Protein AF-A0A0F9IKJ8-F1 (afdb_monomer_lite)

Organism: NCBI:txid412755

Secondary structure (DSSP, 8-state):
-----PPP--HHHHHHHHHH--TT--HHHHHHHHHHHS---HHHHHHS-HHHHHHHTTT----

Structure (mmCIF, N/CA/C/O backbone):
data_AF-A0A0F9IKJ8-F1
#
_entry.id   AF-A0A0F9IKJ8-F1
#
loop_
_atom_site.group_PDB
_atom_site.id
_atom_site.type_symbol
_atom_site.label_atom_id
_atom_site.label_alt_id
_atom_site.label_comp_id
_atom_site.label_asym_id
_atom_site.label_entity_id
_atom_site.label_seq_id
_atom_site.pdbx_PDB_ins_code
_atom_site.Cartn_x
_atom_site.Cartn_y
_atom_site.Cartn_z
_atom_site.occupancy
_atom_site.B_iso_or_equiv
_atom_site.auth_seq_id
_atom_site.auth_comp_id
_atom_site.auth_asym_id
_atom_site.auth_atom_id
_atom_site.pdbx_PDB_model_num
ATOM 1 N N . MET A 1 1 ? 22.089 -0.788 14.867 1.00 43.97 1 MET A N 1
ATOM 2 C CA . MET A 1 1 ? 21.002 -0.487 13.908 1.00 43.97 1 MET A CA 1
ATOM 3 C C . MET A 1 1 ? 19.854 -1.454 14.163 1.00 43.97 1 MET A C 1
ATOM 5 O O . MET A 1 1 ? 20.108 -2.655 14.122 1.00 43.97 1 MET A O 1
ATOM 9 N N . PRO A 1 2 ? 18.638 -0.998 14.505 1.00 45.97 2 PRO A N 1
ATOM 10 C CA . PRO A 1 2 ? 17.510 -1.909 14.667 1.00 45.97 2 PRO A CA 1
ATOM 11 C C . PRO A 1 2 ? 17.224 -2.598 13.325 1.00 45.97 2 PRO A C 1
ATOM 13 O O . PRO A 1 2 ? 17.085 -1.934 12.301 1.00 45.97 2 PRO A O 1
ATOM 16 N N . LYS A 1 3 ? 17.182 -3.936 13.322 1.00 46.94 3 LYS A N 1
ATOM 17 C CA . LYS A 1 3 ? 16.795 -4.730 12.149 1.00 46.94 3 LYS A CA 1
ATOM 18 C C . LYS A 1 3 ? 15.359 -4.347 11.788 1.00 46.94 3 LYS A C 1
ATOM 20 O O . LYS A 1 3 ? 14.455 -4.597 12.585 1.00 46.94 3 LYS A O 1
ATOM 25 N N . LEU A 1 4 ? 15.157 -3.731 10.622 1.00 56.34 4 LEU A N 1
ATOM 26 C CA . LEU A 1 4 ? 13.826 -3.482 10.072 1.00 56.34 4 LEU A CA 1
ATOM 27 C C . LEU A 1 4 ? 13.120 -4.837 9.946 1.00 56.34 4 LEU A C 1
ATOM 29 O O . LEU A 1 4 ? 1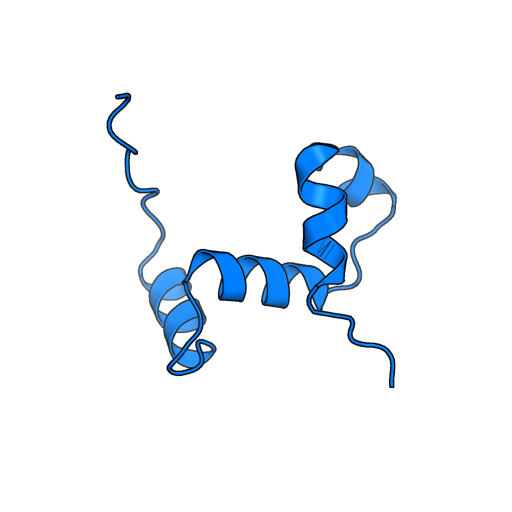3.450 -5.643 9.079 1.00 56.34 4 LEU A O 1
ATOM 33 N N . LYS A 1 5 ? 12.194 -5.130 10.863 1.00 63.56 5 LYS A N 1
ATOM 34 C CA . LYS A 1 5 ? 11.313 -6.288 10.731 1.00 63.56 5 LYS A CA 1
ATOM 35 C C . LYS A 1 5 ? 10.385 -5.985 9.560 1.00 63.56 5 LYS A C 1
ATOM 37 O O . LYS A 1 5 ? 9.589 -5.055 9.644 1.00 63.56 5 LYS A O 1
ATOM 42 N N . GLY A 1 6 ? 10.533 -6.734 8.470 1.00 71.19 6 GLY A N 1
ATOM 43 C CA . GLY A 1 6 ? 9.636 -6.631 7.325 1.00 71.19 6 GLY A CA 1
ATOM 44 C C . GLY A 1 6 ? 8.187 -6.818 7.770 1.00 71.19 6 GLY A C 1
ATOM 45 O O . GLY A 1 6 ? 7.886 -7.697 8.583 1.00 71.19 6 GLY A O 1
ATOM 46 N N . VAL A 1 7 ? 7.298 -5.971 7.263 1.00 81.62 7 VAL A N 1
ATOM 47 C CA . VAL A 1 7 ? 5.861 -6.106 7.497 1.00 81.62 7 VAL A CA 1
ATOM 48 C C . VAL A 1 7 ? 5.367 -7.261 6.635 1.00 81.62 7 VAL A C 1
ATOM 50 O O . VAL A 1 7 ? 5.534 -7.241 5.417 1.00 81.62 7 VAL A O 1
ATOM 53 N N . LYS A 1 8 ? 4.777 -8.282 7.260 1.00 86.06 8 LYS A N 1
ATOM 54 C CA . LYS A 1 8 ? 4.091 -9.344 6.520 1.00 86.06 8 LYS A CA 1
ATOM 55 C C . LYS A 1 8 ? 2.721 -8.832 6.089 1.00 86.06 8 LYS A C 1
ATOM 57 O O . LYS A 1 8 ? 1.956 -8.353 6.922 1.00 86.06 8 LYS A O 1
ATOM 62 N N . ILE A 1 9 ? 2.425 -8.959 4.803 1.00 86.56 9 ILE A N 1
ATOM 63 C CA . ILE A 1 9 ? 1.124 -8.646 4.208 1.00 86.56 9 ILE A CA 1
ATOM 64 C C . ILE A 1 9 ? 0.532 -9.906 3.576 1.00 86.56 9 ILE A C 1
ATOM 66 O O . ILE A 1 9 ? 1.245 -10.887 3.367 1.00 86.56 9 ILE A O 1
ATOM 70 N N . SER A 1 10 ? -0.770 -9.895 3.296 1.00 94.00 10 SER A N 1
ATOM 71 C CA . SER A 1 10 ? -1.410 -10.989 2.563 1.00 94.00 10 SER A CA 1
ATOM 72 C C . SER A 1 10 ? -0.937 -11.031 1.107 1.00 94.00 10 SER A C 1
ATOM 74 O O . SER A 1 10 ? -0.631 -9.992 0.522 1.00 94.00 10 SER A O 1
ATOM 76 N N . GLU A 1 11 ? -0.938 -12.225 0.509 1.00 93.69 11 GLU A N 1
ATOM 77 C CA . GLU A 1 11 ? -0.570 -12.441 -0.901 1.00 93.69 11 GLU A CA 1
ATOM 78 C C . GLU A 1 11 ? -1.409 -11.567 -1.845 1.00 93.69 11 GLU A C 1
ATOM 80 O O . GLU A 1 11 ? -0.872 -10.814 -2.648 1.00 93.69 11 GLU A O 1
ATOM 85 N N . LYS A 1 12 ? -2.727 -11.512 -1.619 1.00 94.56 12 LYS A N 1
ATOM 86 C CA . LYS A 1 12 ? -3.637 -10.647 -2.383 1.00 94.56 12 LYS A CA 1
ATOM 87 C C . LYS A 1 12 ? -3.254 -9.162 -2.337 1.00 94.56 12 LYS A C 1
ATOM 89 O O . LYS A 1 12 ? -3.414 -8.460 -3.332 1.00 94.56 12 LYS A O 1
ATOM 94 N N . LEU A 1 13 ? -2.803 -8.657 -1.184 1.00 88.81 13 LEU A N 1
ATOM 95 C CA . LEU A 1 13 ? -2.363 -7.263 -1.077 1.00 88.81 13 LEU A CA 1
ATOM 96 C C . LEU A 1 13 ? -1.014 -7.063 -1.772 1.00 88.81 13 LEU A C 1
ATOM 98 O O . LEU A 1 13 ? -0.807 -6.034 -2.405 1.00 88.81 13 LEU A O 1
ATOM 102 N N . HIS A 1 14 ? -0.117 -8.040 -1.678 1.00 90.38 14 HIS A N 1
ATOM 103 C CA . HIS A 1 14 ? 1.162 -8.010 -2.373 1.00 90.38 14 HIS A CA 1
ATOM 104 C C . HIS A 1 14 ? 0.983 -7.940 -3.897 1.00 90.38 14 HIS A C 1
ATOM 106 O O . HIS A 1 14 ? 1.528 -7.033 -4.526 1.00 90.38 14 HIS A O 1
ATOM 112 N N . ASP A 1 15 ? 0.148 -8.805 -4.473 1.00 92.62 15 ASP A N 1
ATOM 113 C CA . ASP A 1 15 ? -0.127 -8.821 -5.916 1.00 92.62 15 ASP A CA 1
ATOM 114 C C . ASP A 1 15 ? -0.782 -7.522 -6.387 1.00 92.62 15 ASP A C 1
ATOM 116 O O . ASP A 1 15 ? -0.414 -6.960 -7.416 1.00 92.62 15 ASP A O 1
ATOM 120 N N . TYR A 1 16 ? -1.705 -6.987 -5.587 1.00 91.19 16 TYR A N 1
ATOM 121 C CA . TYR A 1 16 ? -2.336 -5.698 -5.855 1.00 91.19 16 TYR A CA 1
ATOM 122 C C . TYR A 1 16 ? -1.340 -4.532 -5.877 1.00 91.19 16 TYR A C 1
ATOM 124 O O . TYR A 1 16 ? -1.487 -3.601 -6.670 1.00 91.19 16 TYR A O 1
ATOM 132 N N . LEU A 1 17 ? -0.340 -4.550 -4.990 1.00 90.50 17 LEU A N 1
ATOM 133 C CA . LEU A 1 17 ? 0.709 -3.534 -4.976 1.00 90.50 17 LEU A CA 1
ATOM 134 C C . LEU A 1 17 ? 1.653 -3.694 -6.172 1.00 90.50 17 LEU A C 1
ATOM 136 O O . LEU A 1 17 ? 2.037 -2.685 -6.757 1.00 90.50 17 LEU A O 1
ATOM 140 N N . LEU A 1 18 ? 1.991 -4.930 -6.554 1.00 89.50 18 LEU A N 1
ATOM 141 C CA . LEU A 1 18 ? 2.831 -5.222 -7.718 1.00 89.50 18 LEU A CA 1
ATOM 142 C C . LEU A 1 18 ? 2.190 -4.770 -9.032 1.00 89.50 18 LEU A C 1
ATOM 144 O O . LEU A 1 18 ? 2.852 -4.103 -9.821 1.00 89.50 18 LEU A O 1
ATOM 148 N N . ASP A 1 19 ? 0.907 -5.074 -9.235 1.00 90.44 19 ASP A N 1
ATOM 149 C CA . ASP A 1 19 ? 0.136 -4.672 -10.423 1.00 90.44 19 ASP A CA 1
ATOM 150 C C . ASP A 1 19 ? 0.163 -3.153 -10.653 1.00 90.44 19 ASP A C 1
ATOM 152 O O . ASP A 1 19 ? 0.171 -2.662 -11.780 1.00 90.44 19 ASP A O 1
ATOM 156 N N . ARG A 1 20 ? 0.232 -2.387 -9.561 1.00 86.06 20 ARG A N 1
ATOM 157 C CA . ARG A 1 20 ? 0.152 -0.924 -9.586 1.00 86.06 20 ARG A CA 1
ATOM 158 C C . ARG A 1 20 ? 1.488 -0.230 -9.426 1.00 86.06 20 ARG A C 1
ATOM 160 O O . ARG A 1 20 ? 1.514 1.001 -9.486 1.00 86.06 20 ARG A O 1
ATOM 167 N N . ALA A 1 21 ? 2.562 -0.972 -9.193 1.00 88.00 21 ALA A N 1
ATOM 168 C CA . ALA A 1 21 ? 3.899 -0.424 -9.074 1.00 88.00 21 ALA A CA 1
ATOM 169 C C . ALA A 1 21 ? 4.433 -0.017 -10.452 1.00 88.00 21 ALA A C 1
ATOM 171 O O . ALA A 1 21 ? 4.292 -0.740 -11.436 1.00 88.00 21 ALA A O 1
ATOM 172 N N . THR A 1 22 ? 5.101 1.132 -10.535 1.00 83.00 22 THR A N 1
ATOM 173 C CA . THR A 1 22 ? 5.912 1.461 -11.713 1.00 83.00 22 THR A CA 1
ATOM 174 C C . THR A 1 22 ? 7.347 0.962 -11.533 1.00 83.00 22 THR A C 1
ATOM 176 O O . THR A 1 22 ? 7.819 0.772 -10.415 1.00 83.00 22 THR A O 1
ATOM 179 N N . LYS A 1 23 ? 8.094 0.793 -12.638 1.00 77.19 23 LYS A N 1
ATOM 180 C CA . LYS A 1 23 ? 9.477 0.258 -12.643 1.00 77.19 23 LYS A CA 1
ATOM 181 C C . LYS A 1 23 ? 10.476 0.990 -11.728 1.00 77.19 23 LYS A C 1
ATOM 183 O O . LYS A 1 23 ? 11.577 0.488 -11.531 1.00 77.19 23 LYS A O 1
ATOM 188 N N . ARG A 1 24 ? 10.149 2.193 -11.245 1.00 82.75 24 ARG A N 1
ATOM 189 C CA . ARG A 1 24 ? 11.023 3.033 -10.410 1.00 82.75 24 ARG A CA 1
ATO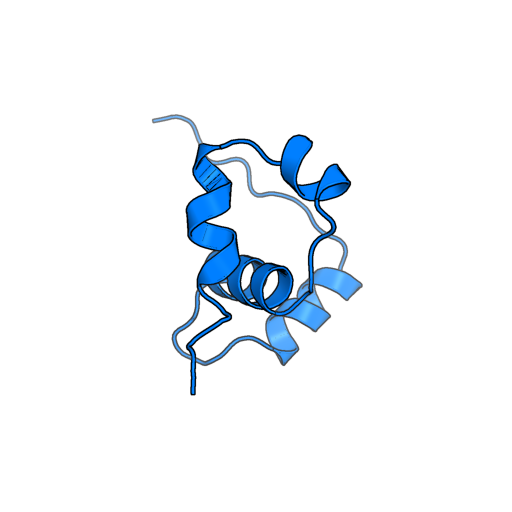M 190 C C . ARG A 1 24 ? 10.423 3.366 -9.038 1.00 82.75 24 ARG A C 1
ATOM 192 O O . ARG A 1 24 ? 11.030 4.145 -8.313 1.00 82.75 24 ARG A O 1
ATOM 199 N N . GLU A 1 25 ? 9.259 2.820 -8.688 1.00 79.25 25 GLU A N 1
ATOM 200 C CA . GLU A 1 25 ? 8.626 3.045 -7.382 1.00 79.25 25 GLU A CA 1
ATOM 201 C C . GLU A 1 25 ? 9.014 1.954 -6.379 1.00 79.25 25 GLU A C 1
ATOM 203 O O . GLU A 1 25 ? 9.047 0.768 -6.709 1.00 79.25 25 GLU A O 1
ATOM 208 N N . SER A 1 26 ? 9.260 2.349 -5.127 1.00 86.19 26 SER A N 1
ATOM 209 C CA . SER A 1 26 ? 9.319 1.397 -4.020 1.00 86.19 26 SER A CA 1
ATOM 210 C C . SER A 1 26 ? 7.906 1.003 -3.572 1.00 86.19 26 SER A C 1
ATOM 212 O O . SER A 1 26 ? 6.951 1.753 -3.768 1.00 86.19 26 SER A O 1
ATOM 214 N N . PHE A 1 27 ? 7.751 -0.146 -2.903 1.00 85.81 27 PHE A N 1
ATOM 215 C CA . PHE A 1 27 ? 6.455 -0.533 -2.325 1.00 85.81 27 PHE A CA 1
ATOM 216 C C . PHE A 1 27 ? 5.898 0.512 -1.346 1.00 85.81 27 PHE A C 1
ATOM 218 O O . PHE A 1 27 ? 4.685 0.703 -1.291 1.00 85.81 27 PHE A O 1
ATOM 225 N N . GLU A 1 28 ? 6.764 1.204 -0.595 1.00 83.88 28 GLU A N 1
ATOM 226 C CA . GLU A 1 28 ? 6.335 2.293 0.290 1.00 83.88 28 GLU A CA 1
ATOM 227 C C . GLU A 1 28 ? 5.706 3.438 -0.521 1.00 83.88 28 GLU A C 1
ATOM 229 O O . GLU A 1 28 ? 4.626 3.913 -0.164 1.00 83.88 28 GLU A O 1
ATOM 234 N N . ASP A 1 29 ? 6.324 3.834 -1.636 1.00 84.06 29 ASP A N 1
ATOM 235 C CA . ASP A 1 29 ? 5.808 4.900 -2.505 1.00 84.06 29 ASP A CA 1
ATOM 236 C C . ASP A 1 29 ? 4.459 4.523 -3.127 1.00 84.06 29 ASP A C 1
ATOM 238 O O . ASP A 1 29 ? 3.528 5.333 -3.127 1.00 84.06 29 ASP A O 1
ATOM 242 N N . VAL A 1 30 ? 4.317 3.272 -3.582 1.00 87.69 30 VAL A N 1
ATOM 243 C CA . VAL A 1 30 ? 3.055 2.756 -4.134 1.00 87.69 30 VAL A CA 1
ATOM 244 C C . VAL A 1 30 ? 1.944 2.837 -3.089 1.00 87.69 30 VAL A C 1
ATOM 246 O O . VAL A 1 30 ? 0.853 3.322 -3.390 1.00 87.69 30 VAL A O 1
ATOM 249 N N . ILE A 1 31 ? 2.211 2.414 -1.850 1.00 87.06 31 ILE A N 1
ATOM 250 C CA . ILE A 1 31 ? 1.233 2.472 -0.757 1.00 87.06 31 ILE A CA 1
ATOM 251 C C . ILE A 1 31 ? 0.804 3.920 -0.501 1.00 87.06 31 ILE A C 1
ATOM 253 O O . ILE A 1 31 ? -0.395 4.201 -0.476 1.00 87.06 31 ILE A O 1
ATOM 257 N N . TRP A 1 32 ? 1.750 4.853 -0.355 1.00 81.69 32 TRP A N 1
ATOM 258 C CA . TRP A 1 32 ? 1.416 6.259 -0.101 1.00 81.69 32 TRP A CA 1
ATOM 259 C C . TRP A 1 32 ? 0.656 6.901 -1.252 1.00 81.69 32 TRP A C 1
ATOM 261 O O . TRP A 1 32 ? -0.301 7.637 -1.008 1.00 81.69 32 TRP A O 1
ATOM 271 N N . ARG A 1 33 ? 1.011 6.587 -2.500 1.00 83.62 33 ARG A N 1
ATOM 272 C CA . ARG A 1 33 ? 0.264 7.053 -3.668 1.00 83.62 33 ARG A CA 1
ATOM 273 C C . ARG A 1 33 ? -1.166 6.526 -3.660 1.00 83.62 33 ARG A C 1
ATOM 275 O O . ARG A 1 33 ? -2.089 7.310 -3.855 1.00 83.62 33 ARG A O 1
ATOM 282 N N . LEU A 1 34 ? -1.365 5.232 -3.412 1.00 83.50 34 LEU A N 1
ATOM 283 C CA . LEU A 1 34 ? -2.696 4.619 -3.379 1.00 83.50 34 LEU A CA 1
ATOM 284 C C . LEU A 1 34 ? -3.567 5.189 -2.260 1.00 83.50 34 LEU A C 1
ATOM 286 O O . LEU A 1 34 ? -4.735 5.497 -2.490 1.00 83.50 34 LEU A O 1
ATOM 290 N N . ILE A 1 35 ? -2.993 5.368 -1.070 1.00 80.25 35 ILE A N 1
ATOM 291 C CA . ILE A 1 35 ? -3.674 6.027 0.044 1.00 80.25 35 ILE A CA 1
ATOM 292 C C . ILE A 1 35 ? -4.021 7.471 -0.342 1.00 80.25 35 ILE A C 1
ATOM 294 O O . ILE A 1 35 ? -5.144 7.910 -0.113 1.00 80.25 35 ILE A O 1
ATOM 298 N N . GLY A 1 36 ? -3.091 8.190 -0.971 1.00 72.69 36 GLY A N 1
ATOM 299 C CA . GLY A 1 36 ? -3.273 9.589 -1.341 1.00 72.69 36 GLY A CA 1
ATOM 300 C C . GLY A 1 36 ? -4.227 9.858 -2.501 1.00 72.69 36 GLY A C 1
ATOM 301 O O . GLY A 1 36 ? -4.758 10.961 -2.615 1.00 72.69 36 GLY A O 1
ATOM 302 N N . MET A 1 37 ? -4.489 8.858 -3.344 1.00 71.12 37 MET A N 1
ATOM 303 C CA . MET A 1 37 ? -5.544 8.918 -4.360 1.00 71.12 37 MET A CA 1
ATOM 304 C C . MET A 1 37 ? -6.946 8.814 -3.752 1.00 71.12 37 MET A C 1
ATOM 306 O O . MET A 1 37 ? -7.909 9.270 -4.366 1.00 71.12 37 MET A O 1
ATOM 310 N N . LYS A 1 38 ? -7.084 8.220 -2.561 1.00 72.69 38 LYS A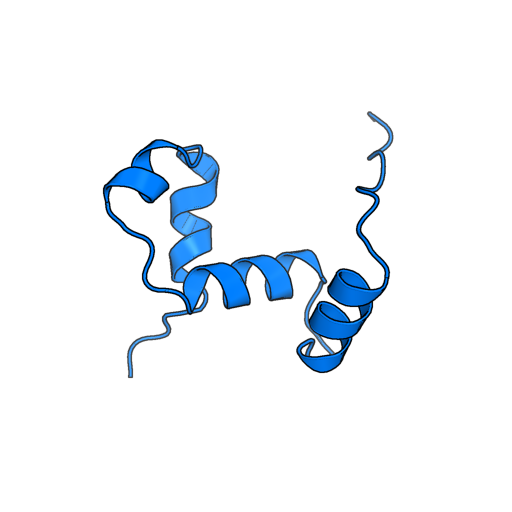 N 1
ATOM 311 C CA . LYS A 1 38 ? -8.375 8.094 -1.889 1.00 72.69 38 LYS A CA 1
ATOM 312 C C . LYS A 1 38 ? -8.713 9.402 -1.175 1.00 72.69 38 LYS A C 1
ATOM 314 O O . LYS A 1 38 ? -7.868 10.013 -0.522 1.00 72.69 38 LYS A O 1
ATOM 319 N N . GLU A 1 39 ? -9.963 9.838 -1.271 1.00 71.62 39 GLU A N 1
ATOM 320 C CA . GLU A 1 39 ? -10.453 10.900 -0.400 1.00 71.62 39 GLU A CA 1
ATOM 321 C C . GLU A 1 39 ? -10.595 10.335 1.018 1.00 71.62 39 GLU A C 1
ATOM 323 O O . GLU A 1 39 ? -11.440 9.481 1.284 1.00 71.62 39 GLU A O 1
ATOM 328 N N . ILE A 1 40 ? -9.685 10.736 1.906 1.00 73.19 40 ILE A N 1
ATOM 329 C CA . ILE A 1 40 ? -9.693 10.325 3.310 1.00 73.19 40 ILE A CA 1
ATOM 330 C C . ILE A 1 40 ? -10.617 11.278 4.063 1.00 73.19 40 ILE A C 1
ATOM 332 O O . ILE A 1 40 ? -10.479 12.500 3.951 1.00 73.19 40 ILE A O 1
ATOM 336 N N . SER A 1 41 ? -11.549 10.723 4.834 1.00 75.62 41 SER A N 1
ATOM 337 C CA . SER A 1 41 ? -12.450 11.519 5.661 1.00 75.62 41 SER A CA 1
ATOM 338 C C . SER A 1 41 ? -11.665 12.323 6.710 1.00 75.62 41 SER A C 1
ATOM 340 O O . SER A 1 41 ? -10.575 11.940 7.145 1.00 75.62 41 SER A O 1
ATOM 342 N N . LYS A 1 42 ? -12.228 13.446 7.171 1.00 76.06 42 LYS A N 1
ATOM 343 C CA . LYS A 1 42 ? -11.614 14.243 8.251 1.00 76.06 42 LYS A CA 1
ATOM 344 C C . LYS A 1 42 ? -11.476 13.456 9.559 1.00 76.06 42 LYS A C 1
ATOM 346 O O . LYS A 1 42 ? -10.641 13.815 10.384 1.00 76.06 42 LYS A O 1
ATOM 351 N N . GLU A 1 43 ? -12.287 12.421 9.764 1.00 77.62 43 GLU A N 1
ATOM 352 C CA . GLU A 1 43 ? -12.242 11.564 10.951 1.00 77.62 43 GLU A CA 1
ATOM 353 C C . GLU A 1 43 ? -11.111 10.537 10.868 1.00 77.62 43 GLU A C 1
ATOM 355 O O . GLU A 1 43 ? -10.353 10.388 11.825 1.00 77.62 43 GLU A O 1
ATOM 360 N N . ASP A 1 44 ? -10.911 9.919 9.705 1.00 73.31 44 ASP A N 1
ATOM 361 C CA . ASP A 1 44 ? -9.791 9.001 9.472 1.00 73.31 44 ASP A CA 1
ATOM 362 C C . ASP A 1 44 ? -8.444 9.736 9.507 1.00 73.31 44 ASP A C 1
ATOM 364 O O . ASP A 1 44 ? -7.464 9.222 10.045 1.00 73.31 44 ASP A O 1
ATOM 368 N N . LEU A 1 45 ? -8.394 10.985 9.024 1.00 75.00 45 LEU A N 1
ATOM 369 C CA . LEU A 1 45 ? -7.199 11.832 9.115 1.00 75.00 45 LEU A CA 1
ATOM 370 C C . LEU A 1 45 ? -6.743 12.072 10.563 1.00 75.00 45 LEU A C 1
ATOM 372 O O . LEU A 1 45 ? -5.542 12.180 10.796 1.00 75.00 45 LEU A O 1
ATOM 376 N N . LYS A 1 46 ? -7.665 12.122 11.537 1.00 76.38 46 LYS A N 1
ATOM 377 C CA . LYS A 1 46 ? -7.322 12.296 12.962 1.00 76.38 46 LYS A CA 1
ATOM 378 C C . LYS A 1 46 ? -6.620 11.073 13.555 1.00 76.38 46 LYS A C 1
ATOM 380 O O . LYS A 1 46 ? -5.902 11.214 14.540 1.00 76.38 46 LYS A O 1
ATOM 385 N N . GLN A 1 47 ? -6.823 9.890 12.974 1.00 78.25 47 GLN A N 1
ATOM 386 C CA . GLN A 1 47 ? -6.189 8.646 13.423 1.00 78.25 47 GLN A CA 1
ATOM 387 C C . GLN A 1 47 ? -4.787 8.461 12.832 1.00 78.25 47 GLN A C 1
ATOM 389 O O . GLN A 1 47 ? -3.995 7.661 13.334 1.00 78.25 47 GLN A O 1
ATOM 394 N N . ILE A 1 48 ? -4.456 9.199 11.770 1.00 75.69 48 ILE A N 1
ATOM 395 C CA . ILE A 1 48 ? -3.161 9.092 11.109 1.00 75.69 48 ILE A CA 1
ATOM 396 C C . ILE A 1 48 ? -2.132 9.938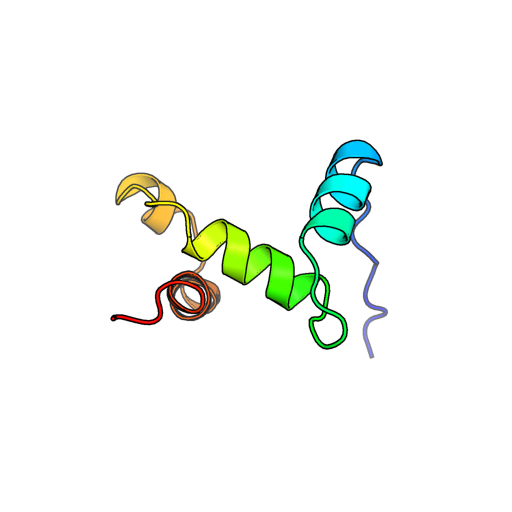 11.873 1.00 75.69 48 ILE A C 1
ATOM 398 O O . ILE A 1 48 ? -2.340 11.136 12.074 1.00 75.69 48 ILE A O 1
ATOM 402 N N . PRO A 1 49 ? -0.980 9.361 12.267 1.00 78.44 49 PRO A N 1
ATOM 403 C CA . PRO A 1 49 ? 0.073 10.125 12.919 1.00 78.44 49 PRO A CA 1
ATOM 404 C C . PRO A 1 49 ? 0.514 11.335 12.070 1.00 78.44 49 PRO A C 1
ATOM 406 O O . PRO A 1 49 ? 0.755 11.165 10.870 1.00 78.44 49 PRO A O 1
ATOM 409 N N . PRO A 1 50 ? 0.728 12.528 12.667 1.00 74.75 50 PRO A N 1
ATOM 410 C CA . PRO A 1 50 ? 1.014 13.769 11.933 1.00 74.75 50 PRO A CA 1
ATOM 411 C C . PRO A 1 50 ? 2.176 13.666 10.936 1.00 74.75 50 PRO A C 1
ATOM 413 O O . PRO A 1 50 ? 2.120 14.230 9.846 1.00 74.75 50 PRO A O 1
ATOM 416 N N . LYS A 1 51 ? 3.203 12.869 11.267 1.00 79.00 51 LYS A N 1
ATOM 417 C CA . LYS A 1 51 ? 4.371 12.600 10.407 1.00 79.00 51 LYS A CA 1
ATOM 418 C C . LYS A 1 51 ? 4.032 11.992 9.039 1.00 79.00 51 LYS A C 1
ATOM 420 O O . LYS A 1 51 ? 4.844 12.073 8.124 1.00 79.00 51 LYS A O 1
ATOM 425 N N . TYR A 1 52 ? 2.866 11.365 8.900 1.00 74.81 52 TYR A N 1
ATOM 426 C CA . TYR A 1 52 ? 2.433 10.712 7.667 1.00 74.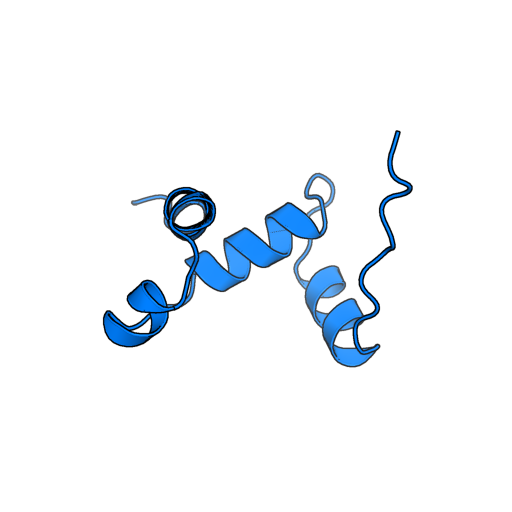81 52 TYR A CA 1
ATOM 427 C C . TYR A 1 52 ? 1.445 11.550 6.860 1.00 74.81 52 TYR A C 1
ATOM 429 O O . TYR A 1 52 ? 1.305 11.316 5.665 1.00 74.81 52 TYR A O 1
ATOM 437 N N . VAL A 1 53 ? 0.824 12.570 7.462 1.00 70.94 53 VAL A N 1
ATOM 438 C CA . VAL A 1 53 ? -0.173 13.426 6.799 1.00 70.94 53 VAL A CA 1
ATOM 439 C C . VAL A 1 53 ? 0.409 14.125 5.564 1.00 70.94 53 VAL A C 1
ATOM 441 O O . VAL A 1 53 ? -0.251 14.201 4.532 1.00 70.94 53 VAL A O 1
ATOM 444 N N . GLY A 1 54 ? 1.676 14.550 5.619 1.00 67.38 54 GLY A N 1
ATOM 445 C CA . GLY A 1 54 ? 2.375 15.123 4.461 1.00 67.38 54 GLY A CA 1
ATOM 446 C C . GLY A 1 54 ? 2.584 14.135 3.304 1.00 67.38 54 GLY A C 1
ATOM 447 O O . GLY A 1 54 ? 2.562 14.542 2.145 1.00 67.38 54 GLY A O 1
ATOM 448 N N . LYS A 1 55 ? 2.721 12.832 3.598 1.00 69.88 55 LYS A N 1
ATOM 449 C CA . LYS A 1 55 ? 2.860 11.774 2.581 1.00 69.88 55 LYS A CA 1
ATOM 450 C C . LYS A 1 55 ? 1.526 11.432 1.903 1.00 69.88 55 LYS A C 1
ATOM 452 O O . LYS A 1 55 ? 1.508 11.051 0.738 1.00 69.88 55 LYS A O 1
ATOM 457 N N . LEU A 1 56 ? 0.395 11.647 2.584 1.00 67.44 56 LEU A N 1
ATOM 458 C CA . LEU A 1 56 ? -0.946 11.365 2.050 1.00 67.44 56 LEU A CA 1
ATOM 459 C C . LEU A 1 56 ? -1.310 12.208 0.821 1.00 67.44 56 LEU A C 1
ATOM 461 O O . LEU A 1 56 ? -2.146 11.796 0.037 1.00 67.44 56 LEU A O 1
ATOM 465 N N . ASN A 1 57 ? -0.708 13.377 0.611 1.00 62.03 57 ASN A N 1
ATOM 466 C CA . ASN A 1 57 ? -1.048 14.224 -0.540 1.00 62.03 57 ASN A CA 1
ATOM 467 C C . ASN A 1 57 ? -0.122 14.013 -1.750 1.00 62.03 57 ASN A C 1
ATOM 469 O O . ASN A 1 57 ? -0.293 14.677 -2.769 1.00 62.03 57 ASN A O 1
ATOM 473 N N . GLN A 1 58 ? 0.829 13.073 -1.685 1.00 63.59 58 GLN A N 1
ATOM 474 C CA . GLN A 1 58 ? 1.811 12.854 -2.757 1.00 63.59 58 GLN A CA 1
ATOM 475 C C . GLN A 1 58 ? 1.188 12.327 -4.063 1.00 63.59 58 GLN A C 1
ATOM 477 O O . GLN A 1 58 ? 1.710 12.602 -5.141 1.00 63.59 58 GLN A O 1
ATOM 482 N N . GLY A 1 59 ? 0.055 11.617 -3.986 1.00 55.56 59 GLY A N 1
ATOM 483 C CA . GLY A 1 59 ? -0.700 11.149 -5.157 1.00 55.56 59 GLY A CA 1
ATOM 484 C C . GLY A 1 59 ? -1.601 12.212 -5.799 1.00 55.56 59 GLY A C 1
ATOM 485 O O . GLY A 1 59 ? -2.007 12.056 -6.949 1.00 55.56 59 GLY A O 1
ATOM 486 N N . LYS A 1 60 ? -1.886 13.314 -5.091 1.00 58.66 60 LYS A N 1
ATOM 487 C CA . LYS A 1 60 ? -2.704 14.433 -5.577 1.00 58.66 60 LYS A CA 1
ATOM 488 C C . LYS A 1 60 ? -1.818 15.474 -6.259 1.00 58.66 60 LYS A C 1
ATOM 490 O O . LYS A 1 60 ? -1.735 16.616 -5.815 1.00 58.66 60 LYS A O 1
ATOM 495 N N . LYS A 1 61 ? -1.125 15.102 -7.338 1.00 50.25 61 LYS A N 1
ATOM 496 C CA . LYS A 1 61 ? -0.581 16.133 -8.232 1.00 50.25 61 LYS A CA 1
ATOM 497 C C . LYS A 1 61 ? -1.753 16.800 -8.947 1.00 50.25 61 LYS A C 1
ATOM 499 O O . LYS A 1 61 ? -2.403 16.200 -9.798 1.00 50.25 61 LYS A O 1
ATOM 504 N N . ILE A 1 62 ? -2.023 18.016 -8.485 1.00 47.94 62 ILE A N 1
ATOM 505 C CA . ILE A 1 62 ? -2.971 18.996 -9.004 1.00 47.94 62 ILE A CA 1
ATOM 506 C C . ILE A 1 62 ? -2.715 19.163 -10.509 1.00 47.94 62 ILE A C 1
ATOM 508 O O . ILE A 1 62 ? -1.563 19.304 -10.925 1.00 47.94 62 ILE A O 1
ATOM 512 N N . LYS A 1 63 ? -3.790 19.063 -11.292 1.00 38.44 63 LYS A N 1
ATOM 513 C CA . LYS A 1 63 ? -3.822 19.330 -12.731 1.00 38.44 63 LYS A CA 1
ATOM 514 C C . LYS A 1 63 ? -3.889 20.833 -12.976 1.00 38.44 63 LYS A C 1
ATOM 516 O O . LYS A 1 63 ? -4.554 21.504 -12.156 1.00 38.44 63 LYS A O 1
#

Foldseek 3Di:
DPDPDDDDDDPVVVVVLVVQDDPPDDSVLSVLLVQLVDDDDPVNLVVDDPVCNVSSPPNVPDD

Radius of gyration: 13.43 Å; chains: 1; bounding box: 34×32×27 Å

Sequence (63 aa):
MPKLKGVKISEKLHDYLLDRATKRESFEDVIWRLIGMKEISKEDLKQIPPKYVGKLNQGKKIK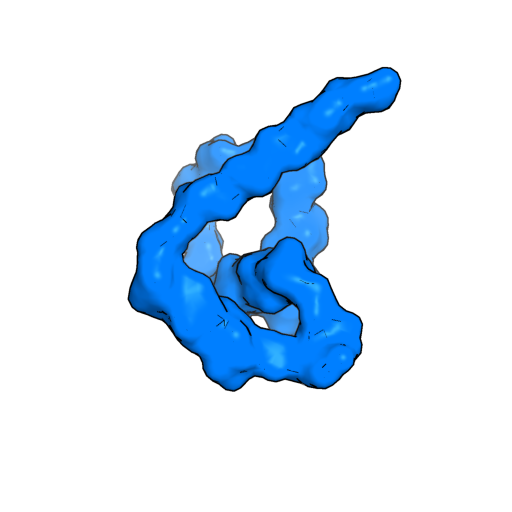

pLDDT: mean 75.65, std 13.44, range [38.44, 94.56]